Protein AF-A0A0F0LBP4-F1 (afdb_monomer)

Structure (mmCIF, N/CA/C/O backbone):
data_AF-A0A0F0LBP4-F1
#
_entry.id   AF-A0A0F0LBP4-F1
#
loop_
_atom_site.group_PDB
_atom_site.id
_atom_site.type_symbol
_atom_site.label_atom_id
_atom_site.label_alt_id
_atom_site.label_comp_id
_atom_site.label_asym_id
_atom_site.label_entity_id
_atom_site.label_seq_id
_atom_site.pdbx_PDB_ins_code
_atom_site.Cartn_x
_atom_site.Cartn_y
_atom_site.Cartn_z
_atom_site.occupancy
_atom_site.B_iso_or_equiv
_atom_site.auth_seq_id
_atom_site.auth_comp_id
_atom_site.auth_asym_id
_atom_site.auth_atom_id
_atom_site.pdbx_PDB_model_num
ATOM 1 N N . MET A 1 1 ? 2.373 18.192 24.804 1.00 36.66 1 MET A N 1
ATOM 2 C CA . MET A 1 1 ? 2.886 17.943 23.439 1.00 36.66 1 MET A CA 1
ATOM 3 C C . MET A 1 1 ? 3.815 16.734 23.500 1.00 36.66 1 MET A C 1
ATOM 5 O O . MET A 1 1 ? 4.969 16.870 23.891 1.00 36.66 1 MET A O 1
ATOM 9 N N . ARG A 1 2 ? 3.289 15.518 23.291 1.00 38.59 2 ARG A N 1
ATOM 10 C CA . ARG A 1 2 ? 4.126 14.307 23.291 1.00 38.59 2 ARG A CA 1
ATOM 11 C C . ARG A 1 2 ? 4.990 14.366 22.033 1.00 38.59 2 ARG A C 1
ATOM 13 O O . ARG A 1 2 ? 4.457 14.589 20.956 1.00 38.59 2 ARG A O 1
ATOM 20 N N . ARG A 1 3 ? 6.312 14.246 22.190 1.00 39.00 3 ARG A N 1
ATOM 21 C CA . ARG A 1 3 ? 7.255 14.137 21.071 1.00 39.00 3 ARG A CA 1
ATOM 22 C C . ARG A 1 3 ? 6.757 13.014 20.161 1.00 39.00 3 ARG A C 1
ATOM 24 O O . ARG A 1 3 ? 6.848 11.855 20.561 1.00 39.00 3 ARG A O 1
ATOM 31 N N . CYS A 1 4 ? 6.264 13.346 18.969 1.00 32.41 4 CYS A N 1
ATOM 32 C CA . CYS A 1 4 ? 6.287 12.414 17.852 1.00 32.41 4 CYS A CA 1
ATOM 33 C C . CYS A 1 4 ? 7.766 12.100 17.631 1.00 32.41 4 CYS A C 1
ATOM 35 O O . CYS A 1 4 ? 8.506 12.875 17.028 1.00 32.41 4 CYS A O 1
ATOM 37 N N . ARG A 1 5 ? 8.250 11.034 18.273 1.00 47.25 5 ARG A N 1
ATOM 38 C CA . ARG A 1 5 ? 9.532 10.440 17.918 1.00 47.25 5 ARG A CA 1
ATOM 39 C C . ARG A 1 5 ? 9.360 10.045 16.458 1.00 47.25 5 ARG A C 1
ATOM 41 O O . ARG A 1 5 ? 8.407 9.337 16.154 1.00 47.25 5 ARG A O 1
ATOM 48 N N . PHE A 1 6 ? 10.241 10.518 15.582 1.00 42.28 6 PHE A N 1
ATOM 49 C CA . PHE A 1 6 ? 10.422 9.883 14.283 1.00 42.28 6 PHE A CA 1
ATOM 50 C C . PHE A 1 6 ? 10.775 8.424 14.578 1.00 42.28 6 PHE A C 1
ATOM 52 O O . PHE A 1 6 ? 11.904 8.133 14.971 1.00 42.28 6 PHE A O 1
ATOM 59 N N . LEU A 1 7 ? 9.779 7.537 14.531 1.00 56.72 7 LEU A N 1
ATOM 60 C CA . LEU A 1 7 ? 10.014 6.106 14.595 1.00 56.72 7 LEU A CA 1
ATOM 61 C C . LEU A 1 7 ? 10.718 5.764 13.289 1.00 56.72 7 LEU A C 1
ATOM 63 O O . LEU A 1 7 ? 10.189 6.024 12.208 1.00 56.72 7 LEU A O 1
ATOM 67 N N . SER A 1 8 ? 11.936 5.249 13.385 1.00 71.50 8 SER A N 1
ATOM 68 C CA . SER A 1 8 ? 12.604 4.732 12.200 1.00 71.50 8 SER A CA 1
ATOM 69 C C . SER A 1 8 ? 11.865 3.479 11.714 1.00 71.50 8 SER A C 1
ATOM 71 O O . SER A 1 8 ? 11.201 2.799 12.498 1.00 71.50 8 SER A O 1
ATOM 73 N N . ILE A 1 9 ? 12.006 3.127 10.433 1.00 74.94 9 ILE A N 1
ATOM 74 C CA . ILE A 1 9 ? 11.474 1.866 9.875 1.00 74.94 9 ILE A CA 1
ATOM 75 C C . ILE A 1 9 ? 11.906 0.656 10.728 1.00 74.94 9 ILE A C 1
ATOM 77 O O . ILE A 1 9 ? 11.136 -0.277 10.939 1.00 74.94 9 ILE A O 1
ATOM 81 N N . LEU A 1 10 ? 13.113 0.710 11.297 1.00 75.50 10 LEU A N 1
ATOM 82 C CA . LEU A 1 10 ? 13.653 -0.320 12.185 1.00 75.50 10 LEU A CA 1
ATOM 83 C C . LEU A 1 10 ? 12.901 -0.418 13.520 1.00 75.50 10 LEU A C 1
ATOM 85 O O . LEU A 1 10 ? 12.726 -1.517 14.046 1.00 75.50 10 LEU A O 1
ATOM 89 N N . ASP A 1 11 ? 12.445 0.708 14.070 1.00 81.75 11 ASP A N 1
ATOM 90 C CA . ASP A 1 11 ? 11.639 0.713 15.293 1.00 81.75 11 ASP A CA 1
ATOM 91 C C . ASP A 1 11 ? 10.251 0.118 15.032 1.00 81.75 11 ASP A C 1
ATOM 93 O O . ASP A 1 11 ? 9.773 -0.687 15.831 1.00 81.75 11 ASP A O 1
ATOM 97 N N . ALA A 1 12 ? 9.640 0.453 13.890 1.00 80.12 12 ALA A N 1
ATOM 98 C CA . ALA A 1 12 ? 8.356 -0.114 13.478 1.00 80.12 12 ALA A CA 1
ATOM 99 C C . ALA A 1 12 ? 8.448 -1.637 13.285 1.00 80.12 12 ALA A C 1
ATOM 101 O O . ALA A 1 12 ? 7.626 -2.384 13.820 1.00 80.12 12 ALA A O 1
ATOM 102 N N . HIS A 1 13 ? 9.497 -2.115 12.605 1.00 85.69 13 HIS A N 1
ATOM 103 C CA . HIS A 1 13 ? 9.748 -3.548 12.450 1.00 85.69 13 HIS A CA 1
ATOM 104 C C . HIS A 1 13 ? 9.936 -4.245 13.809 1.00 85.69 13 HIS A C 1
ATOM 106 O O . HIS A 1 13 ? 9.394 -5.324 14.037 1.00 85.69 13 HIS A O 1
ATOM 112 N N . ARG A 1 14 ? 10.651 -3.618 14.754 1.00 88.94 14 ARG A N 1
ATOM 113 C CA . ARG A 1 14 ? 10.834 -4.176 16.103 1.00 88.94 14 ARG A CA 1
ATOM 114 C C . ARG A 1 14 ? 9.508 -4.335 16.848 1.00 88.94 14 ARG A C 1
ATOM 116 O O . ARG A 1 14 ? 9.316 -5.353 17.505 1.00 88.94 14 ARG A O 1
ATOM 123 N N . SER A 1 15 ? 8.599 -3.364 16.754 1.00 86.19 15 SER A N 1
ATOM 124 C CA . SER A 1 15 ? 7.282 -3.452 17.402 1.00 86.19 15 SER A CA 1
ATOM 125 C C . SER A 1 15 ? 6.470 -4.655 16.921 1.00 86.19 15 SER A C 1
ATOM 127 O O . SER A 1 15 ? 5.833 -5.320 17.739 1.00 86.19 15 SER A O 1
ATOM 129 N N . CYS A 1 16 ? 6.572 -4.992 15.633 1.00 90.44 16 CYS A N 1
ATOM 130 C CA . CYS A 1 16 ? 5.889 -6.143 15.044 1.00 90.44 16 CYS A CA 1
ATOM 131 C C . CYS A 1 16 ? 6.322 -7.487 15.659 1.00 90.44 16 CYS A C 1
ATOM 133 O O . CYS A 1 16 ? 5.545 -8.435 15.667 1.00 90.44 16 CYS A O 1
ATOM 135 N N . GLN A 1 17 ? 7.536 -7.574 16.218 1.00 91.19 17 GLN A N 1
ATOM 136 C CA . GLN A 1 17 ? 8.056 -8.811 16.817 1.00 91.19 17 GLN A CA 1
ATOM 137 C C . GLN A 1 17 ? 7.455 -9.120 18.194 1.00 91.19 17 GLN A C 1
ATOM 139 O O . GLN A 1 17 ? 7.483 -10.269 18.630 1.00 91.19 17 GLN A O 1
ATOM 144 N N . THR A 1 18 ? 6.945 -8.111 18.905 1.00 93.69 18 THR A N 1
ATOM 145 C CA . THR A 1 18 ? 6.416 -8.281 20.270 1.00 93.69 18 THR A CA 1
ATOM 146 C C . THR A 1 18 ? 4.906 -8.124 20.347 1.00 93.69 18 THR A C 1
ATOM 148 O O . THR A 1 18 ? 4.283 -8.687 21.246 1.00 93.69 18 THR A O 1
ATOM 151 N N . THR A 1 19 ? 4.323 -7.347 19.434 1.00 93.69 19 THR A N 1
ATOM 152 C CA . THR A 1 19 ? 2.909 -6.979 19.467 1.00 93.69 19 THR A CA 1
ATOM 153 C C . THR A 1 19 ? 2.350 -6.967 18.045 1.00 93.69 19 THR A C 1
ATOM 155 O O . THR A 1 19 ? 2.973 -6.359 17.168 1.00 93.69 19 THR A O 1
ATOM 158 N N . PRO A 1 20 ? 1.163 -7.557 17.798 1.00 94.69 20 PRO A N 1
ATOM 159 C CA . PRO A 1 20 ? 0.469 -7.391 16.526 1.00 94.69 20 PRO A CA 1
ATOM 160 C C . PRO A 1 20 ? 0.315 -5.903 16.210 1.00 94.69 20 PRO A C 1
ATOM 162 O O . PRO A 1 20 ? -0.299 -5.159 16.974 1.00 94.69 20 PRO A O 1
ATOM 165 N N . THR A 1 21 ? 0.932 -5.466 15.116 1.00 94.12 21 THR A N 1
ATOM 166 C CA . THR A 1 21 ? 1.033 -4.048 14.765 1.00 94.12 21 THR A CA 1
ATOM 167 C C . THR A 1 21 ? 0.408 -3.827 13.395 1.00 94.12 21 THR A C 1
ATOM 169 O O . THR A 1 21 ? 0.778 -4.495 12.429 1.00 94.12 21 THR A O 1
ATOM 172 N N . ILE A 1 22 ? -0.538 -2.889 13.327 1.00 93.50 22 ILE A N 1
ATOM 173 C CA . ILE A 1 22 ? -1.056 -2.342 12.072 1.00 93.50 22 ILE A CA 1
ATOM 174 C C . ILE A 1 22 ? -0.160 -1.166 11.699 1.00 93.50 22 ILE A C 1
ATOM 176 O O . ILE A 1 22 ? 0.001 -0.237 12.494 1.00 93.50 22 ILE A O 1
ATOM 180 N N . ILE A 1 23 ? 0.439 -1.213 10.513 1.00 94.19 23 ILE A N 1
A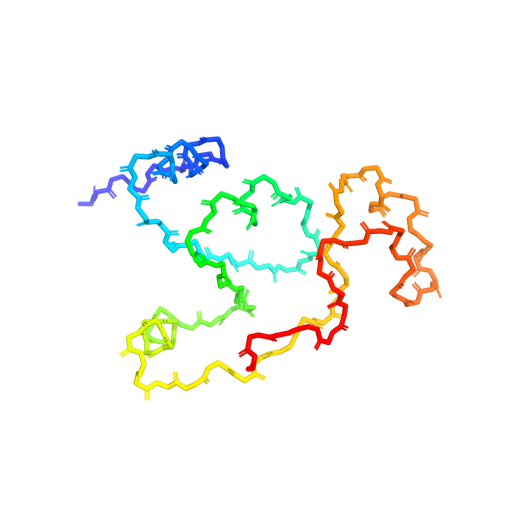TOM 181 C CA . ILE A 1 23 ? 1.263 -0.124 9.992 1.00 94.19 23 ILE A CA 1
ATOM 182 C C . ILE A 1 23 ? 0.448 0.624 8.943 1.00 94.19 23 ILE A C 1
ATOM 184 O O . ILE A 1 23 ? -0.027 0.022 7.984 1.00 94.19 23 ILE A O 1
ATOM 188 N N . VAL A 1 24 ? 0.321 1.938 9.122 1.00 94.12 24 VAL A N 1
ATOM 189 C CA . VAL A 1 24 ? -0.270 2.844 8.134 1.00 94.12 24 VAL A CA 1
ATOM 190 C C . VAL A 1 24 ? 0.853 3.645 7.489 1.00 94.12 24 VAL A C 1
ATOM 192 O O . VAL A 1 24 ? 1.650 4.271 8.191 1.00 94.12 24 VAL A O 1
ATOM 195 N N . LEU A 1 25 ? 0.937 3.600 6.164 1.00 92.56 25 LEU A N 1
ATOM 196 C CA . LEU A 1 25 ? 1.969 4.271 5.387 1.00 92.56 25 LEU A CA 1
ATOM 197 C C . LEU A 1 25 ? 1.367 5.298 4.445 1.00 92.56 25 LEU A C 1
ATOM 199 O O . LEU A 1 25 ? 0.624 4.947 3.532 1.00 92.56 25 LEU A O 1
ATOM 203 N N . TYR A 1 26 ? 1.805 6.538 4.608 1.00 93.44 26 TYR A N 1
ATOM 204 C CA . TYR A 1 26 ? 1.690 7.543 3.568 1.00 93.44 26 TYR A CA 1
ATOM 205 C C . TYR A 1 26 ? 2.680 7.230 2.443 1.00 93.44 26 TYR A C 1
ATOM 207 O O . TYR A 1 26 ? 3.889 7.163 2.697 1.00 93.44 26 TYR A O 1
ATOM 215 N N . LEU A 1 27 ? 2.197 7.074 1.210 1.00 92.69 27 LEU A N 1
ATOM 216 C CA . LEU A 1 27 ? 3.053 6.929 0.032 1.00 92.69 27 LEU A CA 1
ATOM 217 C C . LEU A 1 27 ? 2.741 8.009 -1.005 1.00 92.69 27 LEU A C 1
ATOM 219 O O . LEU A 1 27 ? 1.649 8.063 -1.554 1.00 92.69 27 LEU A O 1
ATOM 223 N N . ASP A 1 28 ? 3.739 8.816 -1.350 1.00 91.62 28 ASP A N 1
ATOM 224 C CA . ASP A 1 28 ? 3.717 9.698 -2.525 1.00 91.62 28 ASP A CA 1
ATOM 225 C C . ASP A 1 28 ? 4.419 9.070 -3.744 1.00 91.62 28 ASP A C 1
ATOM 227 O O . ASP A 1 28 ? 4.268 9.534 -4.875 1.00 91.62 28 ASP A O 1
ATOM 231 N N . ARG A 1 29 ? 5.184 7.995 -3.520 1.00 89.44 29 ARG A N 1
ATOM 232 C CA . ARG A 1 29 ? 5.943 7.240 -4.524 1.00 89.44 29 ARG A CA 1
ATOM 233 C C . ARG A 1 29 ? 6.176 5.792 -4.073 1.00 89.44 29 ARG A C 1
ATOM 235 O O . ARG A 1 29 ? 6.070 5.512 -2.876 1.00 89.44 29 ARG A O 1
ATOM 242 N N . PRO A 1 30 ? 6.556 4.882 -4.991 1.00 90.06 30 PRO A N 1
ATOM 243 C CA . PRO A 1 30 ? 6.921 3.517 -4.632 1.00 90.06 30 PRO A CA 1
ATOM 244 C C . PRO A 1 30 ? 8.024 3.476 -3.569 1.00 90.06 30 PRO A C 1
ATOM 246 O O . PRO A 1 30 ? 9.080 4.096 -3.727 1.00 90.06 30 PRO A O 1
ATOM 249 N N . ALA A 1 31 ? 7.793 2.715 -2.501 1.00 90.69 31 ALA A N 1
ATOM 250 C CA . ALA A 1 31 ? 8.754 2.501 -1.427 1.00 90.69 31 ALA A CA 1
ATOM 251 C C . ALA A 1 31 ? 9.179 1.031 -1.372 1.00 90.69 31 ALA A C 1
ATOM 253 O O . ALA A 1 31 ? 8.350 0.130 -1.476 1.00 90.69 31 ALA A O 1
ATOM 254 N N . ALA A 1 32 ? 10.479 0.795 -1.180 1.00 92.44 32 ALA A N 1
ATOM 255 C CA . ALA A 1 32 ? 11.025 -0.539 -0.969 1.00 92.44 32 ALA A CA 1
ATOM 256 C C . ALA A 1 32 ? 11.034 -0.870 0.527 1.00 92.44 32 ALA A C 1
ATOM 258 O O . ALA A 1 32 ? 11.936 -0.447 1.248 1.00 92.44 32 ALA A O 1
ATOM 259 N N . ILE A 1 33 ? 9.999 -1.577 0.978 1.00 91.00 33 ILE A N 1
ATOM 260 C CA . ILE A 1 33 ? 9.736 -1.876 2.397 1.00 91.00 33 ILE A CA 1
ATOM 261 C C . ILE A 1 33 ? 9.259 -3.327 2.629 1.00 91.00 33 ILE A C 1
ATOM 263 O O . ILE A 1 33 ? 8.294 -3.542 3.374 1.00 91.00 33 ILE A O 1
ATOM 267 N N . PRO A 1 34 ? 9.881 -4.341 1.995 1.00 92.06 34 PRO A N 1
ATOM 268 C CA . PRO A 1 34 ? 9.435 -5.729 2.138 1.00 92.06 34 PRO A CA 1
ATOM 269 C C . PRO A 1 34 ? 9.425 -6.190 3.604 1.00 92.06 34 PRO A C 1
ATOM 271 O O . PRO A 1 34 ? 8.513 -6.896 4.019 1.00 92.06 34 PRO A O 1
ATOM 274 N N . GLU A 1 35 ? 10.367 -5.720 4.425 1.00 91.81 35 GLU A N 1
ATOM 275 C CA . GLU A 1 35 ? 10.511 -6.145 5.821 1.00 91.81 35 GLU A CA 1
ATOM 276 C C . GLU A 1 35 ? 9.359 -5.672 6.717 1.00 91.81 35 GLU A C 1
ATOM 278 O O . GLU A 1 35 ? 9.100 -6.272 7.761 1.00 91.81 35 GLU A O 1
ATOM 283 N N . LEU A 1 36 ? 8.683 -4.579 6.348 1.00 91.38 36 LEU A N 1
ATOM 284 C CA . LEU A 1 36 ? 7.478 -4.127 7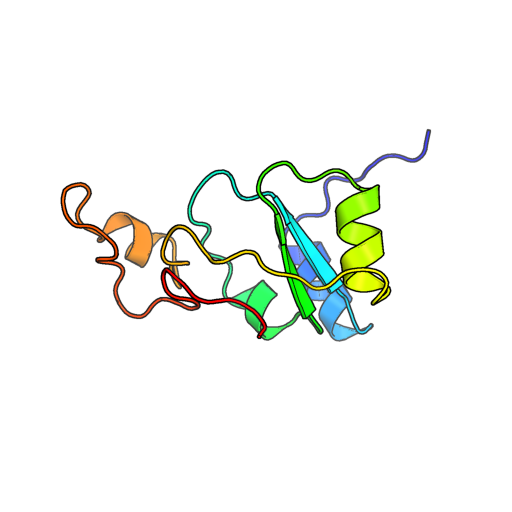.046 1.00 91.38 36 LEU A CA 1
ATOM 285 C C . LEU A 1 36 ? 6.244 -4.875 6.555 1.00 91.38 36 LEU A C 1
ATOM 287 O O . LEU A 1 36 ? 5.4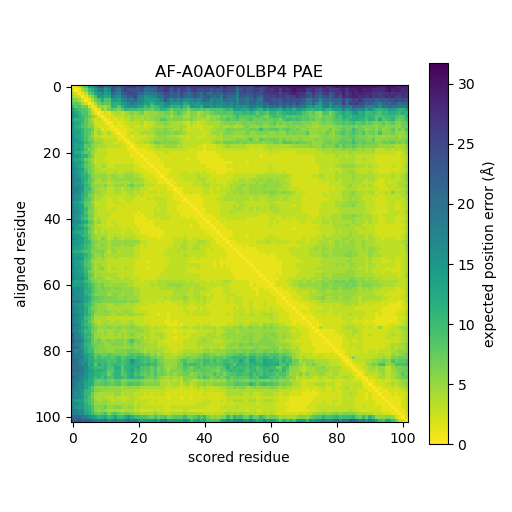09 -5.245 7.374 1.00 91.38 36 LEU A O 1
ATOM 291 N N . ALA A 1 37 ? 6.148 -5.120 5.247 1.00 91.06 37 ALA A N 1
ATOM 292 C CA . ALA A 1 37 ? 5.050 -5.884 4.665 1.00 91.06 37 ALA A CA 1
ATOM 293 C C . ALA A 1 37 ? 4.987 -7.318 5.210 1.00 91.06 37 ALA A C 1
ATOM 295 O O . ALA A 1 37 ? 3.900 -7.824 5.463 1.00 91.06 37 ALA A O 1
ATOM 296 N N . GLU A 1 38 ? 6.143 -7.948 5.431 1.00 91.62 38 GLU A N 1
ATOM 297 C CA . GLU A 1 38 ? 6.232 -9.303 5.986 1.00 91.62 38 GLU A CA 1
ATOM 298 C C . GLU A 1 38 ? 5.989 -9.356 7.502 1.00 91.62 38 GLU A C 1
ATOM 300 O O . GLU A 1 38 ? 5.479 -10.354 8.008 1.00 91.62 38 GLU A O 1
ATOM 305 N N . ALA A 1 39 ? 6.371 -8.311 8.244 1.00 93.12 39 ALA A N 1
ATOM 306 C CA . ALA A 1 39 ? 6.309 -8.319 9.706 1.00 93.12 39 ALA A CA 1
ATOM 307 C C . ALA A 1 39 ? 4.983 -7.791 10.272 1.00 93.12 39 ALA A C 1
ATOM 309 O O . ALA A 1 39 ? 4.581 -8.198 11.364 1.00 93.12 39 ALA A O 1
ATOM 310 N N . ALA A 1 40 ? 4.326 -6.856 9.583 1.00 93.81 40 ALA A N 1
ATOM 311 C CA . ALA A 1 40 ? 3.104 -6.234 10.075 1.00 93.81 40 ALA A CA 1
ATOM 312 C C . ALA A 1 40 ? 1.941 -7.235 10.128 1.00 93.81 40 ALA A C 1
ATOM 314 O O . ALA A 1 40 ? 1.775 -8.070 9.244 1.00 93.81 40 ALA A O 1
ATOM 315 N N . ALA A 1 41 ? 1.079 -7.101 11.140 1.00 94.38 41 ALA A N 1
ATOM 316 C CA . ALA A 1 41 ? -0.168 -7.867 11.193 1.00 94.38 41 ALA A CA 1
ATOM 317 C C . ALA A 1 41 ? -1.154 -7.404 10.107 1.00 94.38 41 ALA A C 1
ATOM 319 O O . ALA A 1 41 ? -1.920 -8.204 9.578 1.00 94.38 41 ALA A O 1
ATOM 320 N N . ALA A 1 42 ? -1.119 -6.110 9.779 1.00 92.75 42 ALA A N 1
ATOM 321 C CA . ALA A 1 42 ? -1.780 -5.532 8.619 1.00 92.75 42 ALA A CA 1
ATOM 322 C C . ALA A 1 42 ? -0.990 -4.312 8.131 1.00 92.75 42 ALA A C 1
ATOM 324 O O . ALA A 1 42 ? -0.462 -3.540 8.939 1.00 92.75 42 ALA A O 1
ATOM 325 N N . LEU A 1 43 ? -0.934 -4.132 6.813 1.00 93.12 43 LEU A N 1
ATOM 326 C CA . LEU A 1 43 ? -0.313 -2.983 6.166 1.00 93.12 43 LEU A CA 1
ATOM 327 C C . LEU A 1 43 ? -1.386 -2.199 5.411 1.00 93.12 43 LEU A C 1
ATOM 329 O O . LEU A 1 43 ? -1.971 -2.709 4.457 1.00 93.12 43 LEU A O 1
ATOM 333 N N . LEU A 1 44 ? -1.631 -0.964 5.837 1.00 94.06 44 LEU A N 1
ATOM 334 C CA . LEU A 1 44 ? -2.515 -0.031 5.153 1.00 94.06 44 LEU A CA 1
ATOM 335 C C . LEU A 1 44 ? -1.672 1.054 4.489 1.00 94.06 44 LEU A C 1
ATOM 337 O O . LEU A 1 44 ? -0.751 1.599 5.093 1.00 94.06 44 LEU A O 1
ATOM 341 N N . VAL A 1 45 ? -2.001 1.372 3.245 1.00 94.12 45 VAL A N 1
ATOM 342 C CA . VAL A 1 45 ? -1.360 2.447 2.490 1.00 94.12 45 VAL A CA 1
ATOM 343 C C . VAL A 1 45 ? -2.394 3.523 2.218 1.00 94.12 45 VAL A C 1
ATOM 345 O O . VAL A 1 45 ? -3.511 3.221 1.797 1.00 94.12 45 VAL A O 1
ATOM 348 N N . GLU A 1 46 ? -2.012 4.772 2.438 1.00 93.94 46 GLU A N 1
ATOM 349 C CA . GLU A 1 46 ? -2.834 5.939 2.164 1.00 93.94 46 GLU A CA 1
ATOM 350 C C . GLU A 1 46 ? -2.059 6.985 1.344 1.00 93.94 46 GLU A C 1
ATOM 352 O O . GLU A 1 46 ? -0.827 6.987 1.294 1.00 93.94 46 GLU A O 1
ATOM 357 N N . PHE A 1 47 ? -2.808 7.826 0.628 1.00 93.00 47 PHE A N 1
ATOM 358 C CA . PHE A 1 47 ? -2.301 8.779 -0.367 1.00 93.00 47 PHE A CA 1
ATOM 359 C C . PHE A 1 47 ? -2.751 10.217 -0.049 1.00 93.00 47 PHE A C 1
ATOM 361 O O . PHE A 1 47 ? -3.131 10.978 -0.939 1.00 93.00 47 PHE A O 1
ATOM 368 N N . GLY A 1 48 ? -2.765 10.576 1.232 1.00 92.56 48 GLY A N 1
ATOM 369 C CA . GLY A 1 48 ? -3.286 11.830 1.778 1.00 92.56 48 GLY A CA 1
ATOM 370 C C . GLY A 1 48 ? -4.681 11.693 2.395 1.00 92.56 48 GLY A C 1
ATOM 371 O O . GLY A 1 48 ? -5.466 12.641 2.331 1.00 92.56 48 GLY A O 1
ATOM 372 N N . ALA A 1 49 ? -5.020 10.522 2.940 1.00 93.88 49 ALA A N 1
ATOM 373 C CA . ALA A 1 49 ? -6.283 10.324 3.648 1.00 93.88 49 ALA A CA 1
ATOM 374 C C . ALA A 1 49 ? -6.284 11.065 4.994 1.00 93.88 49 ALA A C 1
ATOM 376 O O . ALA A 1 49 ? -5.233 11.344 5.569 1.00 93.88 49 ALA A O 1
ATOM 377 N N . THR A 1 50 ? -7.471 11.382 5.514 1.00 95.62 50 THR A N 1
ATOM 378 C CA . THR A 1 50 ? -7.584 11.912 6.877 1.00 95.62 50 THR A CA 1
ATOM 379 C C . THR A 1 50 ? -7.418 10.792 7.902 1.00 95.62 50 THR A C 1
ATOM 381 O O . THR A 1 50 ? -7.746 9.634 7.626 1.00 95.62 50 THR A O 1
ATOM 384 N N . ASP A 1 51 ? -6.960 11.144 9.104 1.00 94.56 51 ASP A N 1
ATOM 385 C CA . ASP A 1 51 ? -6.812 10.197 10.214 1.00 94.56 51 ASP A CA 1
ATOM 386 C C . ASP A 1 51 ? -8.140 9.485 10.520 1.00 94.56 51 ASP A C 1
ATOM 388 O O . ASP A 1 51 ? -8.158 8.279 10.764 1.00 94.56 51 ASP A O 1
ATOM 392 N N . GLU A 1 52 ? -9.266 10.202 10.447 1.00 96.62 52 GLU A N 1
ATOM 393 C CA . GLU A 1 52 ? -10.597 9.629 10.658 1.00 96.62 52 GLU A CA 1
ATOM 394 C C . GLU A 1 52 ? -10.924 8.549 9.622 1.00 96.62 52 GLU A C 1
ATOM 396 O O . GLU A 1 52 ? -11.368 7.468 9.992 1.00 96.62 52 GLU A O 1
ATOM 401 N N . ALA A 1 53 ? -10.640 8.795 8.339 1.00 94.56 53 ALA A N 1
ATOM 402 C CA . ALA A 1 53 ? -10.912 7.825 7.280 1.00 94.56 53 ALA A CA 1
ATOM 403 C C . ALA A 1 53 ? -10.069 6.550 7.446 1.00 94.56 53 ALA A C 1
ATOM 405 O O . ALA A 1 53 ? -10.552 5.439 7.227 1.00 94.56 53 ALA A O 1
ATOM 406 N N . VAL A 1 54 ? -8.811 6.702 7.868 1.00 94.62 54 VAL A N 1
ATOM 407 C CA . VAL A 1 54 ? -7.924 5.578 8.192 1.00 94.62 54 VAL A CA 1
ATOM 408 C C . VAL A 1 54 ? -8.474 4.770 9.370 1.00 94.62 54 VAL A C 1
ATOM 410 O O . VAL A 1 54 ? -8.517 3.540 9.309 1.00 94.62 54 VAL A O 1
ATOM 413 N N . ILE A 1 55 ? -8.917 5.443 10.435 1.00 95.56 55 ILE A N 1
ATOM 414 C CA . ILE A 1 55 ? -9.491 4.792 11.619 1.00 95.56 55 ILE A CA 1
ATOM 415 C C . ILE A 1 55 ? -10.788 4.060 11.267 1.00 95.56 55 ILE A C 1
ATOM 417 O O . ILE A 1 55 ? -10.965 2.922 11.706 1.00 95.56 55 ILE A O 1
ATOM 421 N N . ASP A 1 56 ? -11.659 4.651 10.451 1.00 96.19 56 ASP A N 1
ATOM 422 C CA . ASP A 1 56 ? -12.918 4.026 10.035 1.00 96.19 56 ASP A CA 1
ATOM 423 C C . ASP A 1 56 ? -12.668 2.710 9.286 1.00 96.19 56 ASP A C 1
ATOM 425 O O . ASP A 1 56 ? -13.354 1.718 9.528 1.00 96.19 56 ASP A O 1
ATOM 429 N N . VAL A 1 57 ? -11.639 2.658 8.436 1.00 94.62 57 VAL A N 1
ATOM 430 C CA . VAL A 1 57 ? -11.238 1.421 7.746 1.00 94.62 57 VAL A CA 1
ATOM 431 C C . VAL A 1 57 ? -10.670 0.389 8.718 1.00 94.62 57 VAL A C 1
ATOM 433 O O . VAL A 1 57 ? -11.033 -0.784 8.664 1.00 94.62 57 VAL A O 1
ATOM 436 N N . ILE A 1 58 ? -9.787 0.804 9.629 1.00 93.75 58 ILE A N 1
ATOM 437 C CA . ILE A 1 58 ? -9.163 -0.103 10.608 1.00 93.75 58 ILE A CA 1
ATOM 438 C C . ILE A 1 58 ? -10.200 -0.694 11.574 1.00 93.75 58 ILE A C 1
ATOM 440 O O . ILE A 1 58 ? -10.047 -1.827 12.030 1.00 93.75 58 ILE A O 1
ATOM 444 N N . THR A 1 59 ? -11.238 0.073 11.902 1.00 95.00 59 THR A N 1
ATOM 445 C CA . THR A 1 59 ? -12.294 -0.315 12.846 1.00 95.00 59 THR A CA 1
ATOM 446 C C . THR A 1 59 ? -13.523 -0.938 12.177 1.00 95.00 59 THR A C 1
ATOM 448 O O . THR A 1 59 ? -14.520 -1.164 12.858 1.00 95.00 59 THR A O 1
ATOM 451 N N . ASP A 1 60 ? -13.438 -1.258 10.879 1.00 93.25 60 ASP A N 1
ATOM 452 C CA . ASP A 1 60 ? -14.503 -1.893 10.080 1.00 93.25 60 ASP A CA 1
ATOM 453 C C . ASP A 1 60 ? -15.806 -1.067 9.997 1.00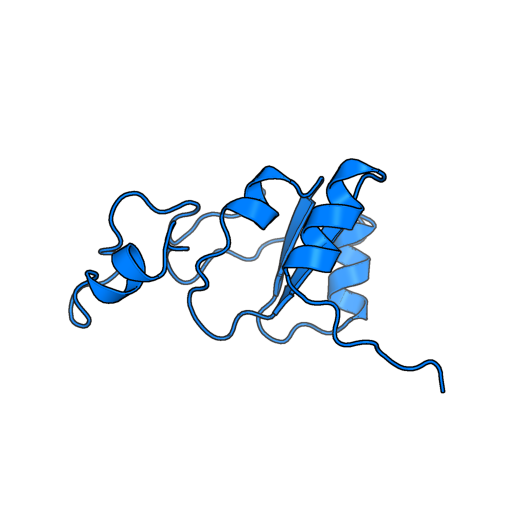 93.25 60 ASP A C 1
ATOM 455 O O . ASP A 1 60 ? -16.902 -1.586 9.790 1.00 93.25 60 ASP A O 1
ATOM 459 N N . VAL A 1 61 ? -15.697 0.254 10.147 1.00 97.12 61 VAL A N 1
ATOM 460 C CA . VAL A 1 61 ? -16.792 1.210 9.907 1.00 97.12 61 VAL A CA 1
ATOM 461 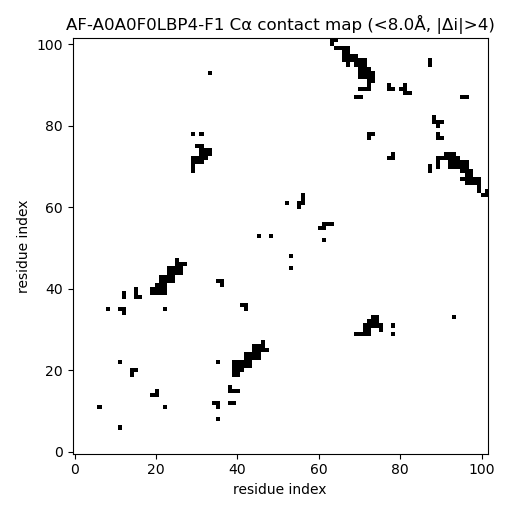C C . VAL A 1 61 ? -16.939 1.491 8.409 1.00 97.12 61 VAL A C 1
ATOM 463 O O . VAL A 1 61 ? -18.050 1.697 7.917 1.00 97.12 61 VAL A O 1
ATOM 466 N N . ALA A 1 62 ? -15.827 1.467 7.671 1.00 94.50 62 ALA A N 1
ATOM 467 C CA . ALA A 1 62 ? -15.779 1.627 6.222 1.00 94.50 62 ALA A CA 1
ATOM 468 C C . ALA A 1 62 ? -14.902 0.544 5.577 1.00 94.50 62 ALA A C 1
ATOM 470 O O . ALA A 1 62 ? -13.948 0.056 6.177 1.00 94.50 62 ALA A O 1
ATOM 471 N N . ARG A 1 63 ? -15.185 0.187 4.318 1.00 92.56 63 ARG A N 1
ATOM 472 C CA . ARG A 1 63 ? -14.363 -0.770 3.565 1.00 92.56 63 ARG A CA 1
ATOM 473 C C . ARG A 1 63 ? -13.242 -0.050 2.817 1.00 92.56 63 ARG A C 1
ATOM 475 O O . ARG A 1 63 ?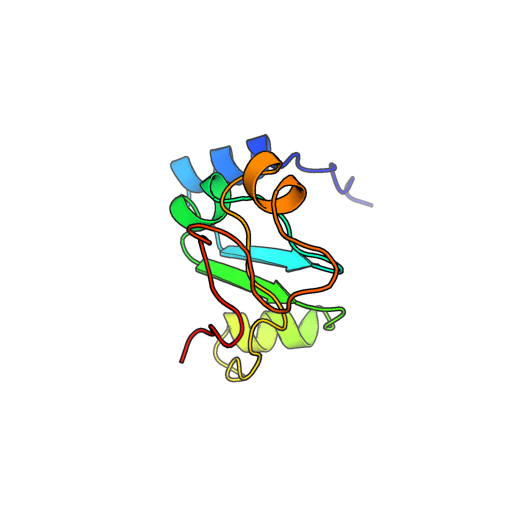 -13.479 0.959 2.159 1.00 92.56 63 ARG A O 1
ATOM 482 N N . ALA A 1 64 ? -12.033 -0.609 2.847 1.00 93.19 64 ALA A N 1
ATOM 483 C CA . ALA A 1 64 ? -10.954 -0.179 1.963 1.00 93.19 64 ALA A CA 1
ATOM 484 C C . ALA A 1 64 ? -11.283 -0.518 0.498 1.00 93.19 64 ALA A C 1
ATOM 486 O O . ALA A 1 64 ? -11.379 -1.684 0.120 1.00 93.19 64 ALA A O 1
ATOM 487 N N . GLU A 1 65 ? -11.419 0.505 -0.344 1.00 92.12 65 GLU A N 1
ATOM 488 C CA . GLU A 1 65 ? -11.681 0.338 -1.783 1.00 92.12 65 GLU A CA 1
ATOM 489 C C . GLU A 1 65 ? -10.485 0.718 -2.663 1.00 92.12 65 GLU A C 1
ATOM 491 O O . GLU A 1 65 ? -10.479 0.426 -3.859 1.00 92.12 65 GLU A O 1
ATOM 496 N N . GLY A 1 66 ? -9.455 1.329 -2.074 1.00 91.75 66 GLY A N 1
ATOM 497 C CA . GLY A 1 66 ? -8.256 1.764 -2.781 1.00 91.75 66 GLY A CA 1
ATOM 498 C C . GLY A 1 66 ? -7.515 0.616 -3.470 1.00 91.75 66 GLY A C 1
ATOM 499 O O . GLY A 1 66 ? -7.571 -0.542 -3.043 1.00 91.75 66 GLY A O 1
ATOM 500 N N . ARG A 1 67 ? -6.811 0.954 -4.551 1.00 94.19 67 ARG A N 1
ATOM 501 C CA . ARG A 1 67 ? -5.887 0.066 -5.265 1.00 94.19 67 ARG A CA 1
ATOM 502 C C . ARG A 1 67 ? -4.559 0.760 -5.463 1.00 94.19 67 ARG A C 1
ATOM 504 O O . ARG A 1 67 ? -4.528 1.973 -5.669 1.00 94.19 67 ARG A O 1
ATOM 511 N N . LEU A 1 68 ? -3.481 -0.014 -5.417 1.00 94.31 68 LEU A N 1
ATOM 512 C CA . LEU A 1 68 ? -2.146 0.525 -5.616 1.00 94.31 68 LEU A CA 1
ATOM 513 C C . LEU A 1 68 ? -2.013 1.153 -7.015 1.00 94.31 68 LEU A C 1
ATOM 515 O O . LEU A 1 68 ? -2.281 0.479 -8.012 1.00 94.31 68 LEU A O 1
ATOM 519 N N . PRO A 1 69 ? -1.577 2.424 -7.113 1.00 92.38 69 PRO A N 1
ATOM 520 C CA . PRO A 1 69 ? -1.384 3.111 -8.386 1.00 92.38 69 PRO A CA 1
ATOM 521 C C . PRO A 1 69 ? -0.020 2.815 -9.032 1.00 92.38 69 PRO A C 1
ATOM 523 O O . PRO A 1 69 ? 0.259 3.306 -10.123 1.00 92.38 69 PRO A O 1
ATOM 526 N N . PHE A 1 70 ? 0.824 2.003 -8.389 1.00 92.00 70 PHE A N 1
ATOM 527 C CA . PHE A 1 70 ? 2.136 1.568 -8.868 1.00 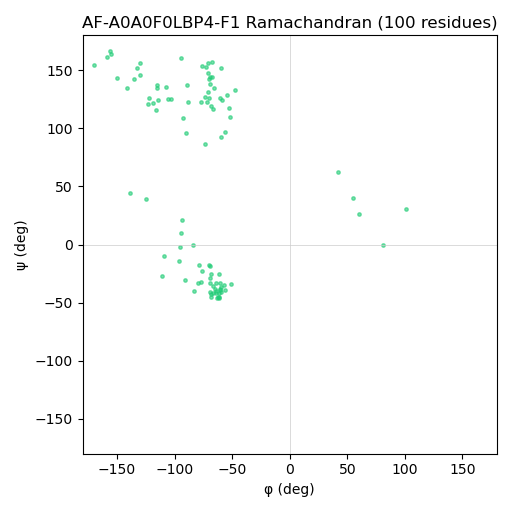92.00 70 PHE A CA 1
ATOM 528 C C . PHE A 1 70 ? 2.550 0.247 -8.206 1.00 92.00 70 PHE A C 1
ATOM 530 O O . PHE A 1 70 ? 1.974 -0.147 -7.193 1.00 92.00 70 PHE A O 1
ATOM 537 N N . ASP A 1 71 ? 3.579 -0.404 -8.747 1.00 93.81 71 ASP A N 1
ATOM 538 C CA . ASP A 1 71 ? 4.218 -1.548 -8.095 1.00 93.81 71 ASP A CA 1
ATOM 539 C C . ASP A 1 71 ? 4.998 -1.106 -6.849 1.00 93.81 71 ASP A C 1
ATOM 541 O O . ASP A 1 71 ? 5.660 -0.063 -6.848 1.00 93.81 71 ASP A O 1
ATOM 545 N N . LEU A 1 72 ? 4.971 -1.922 -5.796 1.00 93.88 72 LEU A N 1
ATOM 546 C CA . LEU A 1 72 ? 5.842 -1.774 -4.636 1.00 93.88 72 LEU A CA 1
ATOM 547 C C . LEU A 1 72 ? 7.103 -2.630 -4.821 1.00 93.88 72 LEU A C 1
ATOM 549 O O . LEU A 1 72 ? 7.034 -3.863 -4.765 1.00 93.88 72 LEU A O 1
ATOM 553 N N . PRO A 1 73 ? 8.272 -2.004 -5.045 1.00 94.12 73 PRO A N 1
ATOM 554 C CA . PRO A 1 73 ? 9.498 -2.723 -5.336 1.00 94.12 73 PRO A CA 1
ATOM 555 C C . PRO A 1 73 ? 9.989 -3.490 -4.113 1.00 94.12 73 PRO A C 1
ATOM 557 O O . PRO A 1 73 ? 9.939 -3.006 -2.984 1.00 94.12 73 PRO A O 1
ATOM 560 N N . ARG A 1 74 ? 10.569 -4.669 -4.340 1.00 93.75 74 ARG A N 1
ATOM 561 C CA . ARG A 1 74 ? 11.198 -5.443 -3.259 1.00 93.75 74 ARG A CA 1
ATOM 562 C C . ARG A 1 74 ? 12.493 -4.832 -2.729 1.00 93.75 74 ARG A C 1
ATOM 564 O O . ARG A 1 74 ? 12.981 -5.241 -1.688 1.00 93.75 74 ARG A O 1
ATOM 571 N N . SER A 1 75 ? 13.115 -3.923 -3.475 1.00 92.31 75 SER A N 1
ATOM 572 C CA . SER A 1 75 ? 14.362 -3.274 -3.076 1.00 92.31 75 SER A CA 1
ATOM 573 C C . SER A 1 75 ? 14.557 -1.956 -3.816 1.00 92.31 75 SER A C 1
ATOM 575 O O . SER A 1 75 ? 13.984 -1.722 -4.881 1.00 92.31 75 SER A O 1
ATOM 577 N N . TH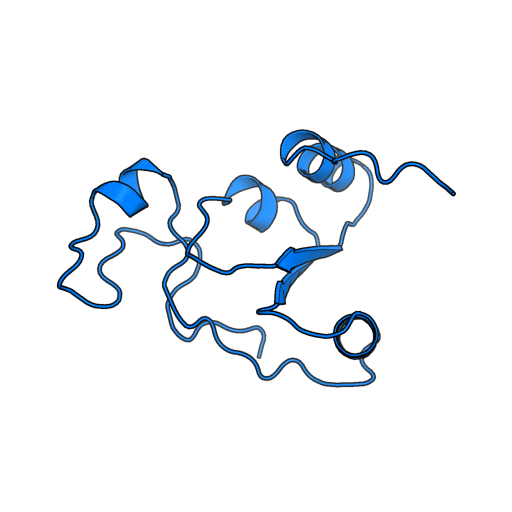R A 1 76 ? 15.424 -1.100 -3.282 1.00 90.06 76 THR A N 1
ATOM 578 C CA . THR A 1 76 ? 15.840 0.137 -3.959 1.00 90.06 76 THR A CA 1
ATOM 579 C C . THR A 1 76 ? 16.525 -0.140 -5.298 1.00 90.06 76 THR A C 1
ATOM 581 O O . THR A 1 76 ? 16.354 0.628 -6.240 1.00 90.06 76 THR A O 1
ATOM 584 N N . ALA A 1 77 ? 17.249 -1.257 -5.414 1.00 92.44 77 ALA A N 1
ATOM 585 C CA . ALA A 1 77 ? 17.863 -1.686 -6.667 1.00 92.44 77 ALA A CA 1
ATOM 586 C C . ALA A 1 77 ? 16.814 -2.079 -7.722 1.00 92.44 77 ALA A C 1
ATOM 588 O O . ALA A 1 77 ? 16.954 -1.692 -8.877 1.00 92.44 77 ALA A O 1
ATOM 589 N N . ALA A 1 78 ? 15.748 -2.787 -7.328 1.00 89.62 78 ALA A N 1
ATOM 590 C CA . ALA A 1 78 ? 14.648 -3.139 -8.232 1.00 89.62 78 ALA A CA 1
ATOM 591 C C . ALA A 1 78 ? 13.912 -1.887 -8.740 1.00 89.62 78 ALA A C 1
ATOM 593 O O . ALA A 1 78 ? 13.609 -1.775 -9.928 1.00 89.62 78 ALA A O 1
ATOM 594 N N . ALA A 1 79 ? 13.704 -0.904 -7.859 1.00 87.69 79 ALA A N 1
ATOM 595 C CA . ALA A 1 79 ? 13.149 0.390 -8.244 1.00 87.69 79 ALA A CA 1
ATOM 596 C C . ALA A 1 79 ? 14.054 1.127 -9.249 1.00 87.69 79 ALA A C 1
ATOM 598 O O . ALA A 1 79 ? 13.573 1.638 -10.253 1.00 87.69 79 ALA A O 1
ATOM 599 N N . ALA A 1 80 ? 15.369 1.149 -9.006 1.00 88.94 80 ALA A N 1
ATOM 600 C CA . ALA A 1 80 ? 16.335 1.827 -9.872 1.00 88.94 80 ALA A CA 1
ATOM 601 C C . ALA A 1 80 ? 16.523 1.149 -11.241 1.00 88.94 80 ALA A C 1
ATOM 603 O O . ALA A 1 80 ? 16.869 1.821 -12.208 1.00 88.94 80 ALA A O 1
ATOM 604 N N . ALA A 1 81 ? 16.321 -0.168 -11.319 1.00 91.62 81 ALA A N 1
ATOM 605 C CA . ALA A 1 81 ? 16.396 -0.927 -12.566 1.00 91.62 81 ALA A CA 1
ATOM 606 C C . ALA A 1 81 ? 15.130 -0.798 -13.431 1.00 91.62 81 ALA A C 1
ATOM 608 O O . ALA A 1 81 ? 15.181 -1.110 -14.620 1.00 91.62 81 ALA A O 1
ATOM 609 N N . SER A 1 82 ? 14.011 -0.352 -12.847 1.00 87.12 82 SER A N 1
ATOM 610 C CA . SER A 1 82 ? 12.747 -0.181 -13.567 1.00 87.12 82 SER A CA 1
ATOM 611 C C . SER A 1 82 ? 12.882 0.915 -14.624 1.00 87.12 82 SER A C 1
ATOM 613 O O . SER A 1 82 ? 13.427 1.992 -14.359 1.00 87.12 82 SER A O 1
ATOM 615 N N . ARG A 1 83 ? 12.379 0.656 -15.832 1.00 87.12 83 ARG A N 1
ATOM 616 C CA . ARG A 1 83 ? 12.439 1.632 -16.923 1.00 87.12 83 ARG A CA 1
ATOM 617 C C . ARG A 1 83 ? 11.440 2.769 -16.675 1.00 87.12 83 ARG A C 1
ATOM 619 O O . ARG A 1 83 ? 10.257 2.496 -16.490 1.00 87.12 83 ARG A O 1
ATOM 626 N N . PRO A 1 84 ? 11.868 4.045 -16.700 1.00 82.00 84 PRO A N 1
ATOM 627 C CA . PRO A 1 84 ? 10.983 5.169 -16.389 1.00 82.00 84 PRO A CA 1
ATOM 628 C C . PRO A 1 84 ? 9.905 5.410 -17.458 1.00 82.00 84 PRO A C 1
ATOM 630 O O . PRO A 1 84 ? 8.919 6.089 -17.189 1.00 82.00 84 PRO A O 1
ATOM 633 N N . ASP A 1 85 ? 10.094 4.883 -18.668 1.00 85.88 85 ASP A N 1
ATOM 634 C CA . ASP A 1 85 ? 9.183 4.992 -19.810 1.00 85.88 85 ASP A CA 1
ATOM 635 C C . ASP A 1 85 ? 8.236 3.788 -19.959 1.00 85.88 85 ASP A C 1
ATOM 637 O O . ASP A 1 85 ? 7.380 3.793 -20.846 1.00 85.88 85 ASP A O 1
ATOM 641 N N . ALA A 1 86 ? 8.353 2.776 -19.093 1.00 85.25 86 ALA A N 1
ATOM 642 C CA . ALA A 1 86 ? 7.497 1.595 -19.098 1.00 85.25 86 ALA A CA 1
ATOM 643 C C . ALA A 1 86 ? 6.640 1.536 -17.818 1.00 85.25 86 ALA A C 1
ATOM 645 O O . ALA A 1 86 ? 7.181 1.549 -16.711 1.00 85.25 86 ALA A O 1
ATOM 646 N N . PRO A 1 87 ? 5.302 1.458 -17.929 1.00 82.62 87 PRO A N 1
ATOM 647 C CA . PRO A 1 87 ? 4.450 1.313 -16.755 1.00 82.62 87 PRO A CA 1
ATOM 648 C C . PRO A 1 87 ? 4.621 -0.077 -16.125 1.00 82.62 87 PRO A C 1
ATOM 650 O O . PRO A 1 87 ? 4.648 -1.075 -16.842 1.00 82.62 87 PRO A O 1
ATOM 653 N N . PHE A 1 88 ? 4.673 -0.129 -14.788 1.00 83.31 88 PHE A N 1
ATOM 654 C CA . PHE A 1 88 ? 4.627 -1.367 -13.984 1.00 83.31 88 PHE A CA 1
ATOM 655 C C . PHE A 1 88 ? 5.705 -2.403 -14.368 1.00 83.31 88 PHE A C 1
ATOM 657 O O . PHE A 1 88 ? 5.459 -3.604 -14.463 1.00 83.31 88 PHE A O 1
ATOM 664 N N . ASP A 1 89 ? 6.911 -1.906 -14.657 1.00 86.12 89 ASP A N 1
ATOM 665 C CA . ASP A 1 89 ? 8.068 -2.690 -15.112 1.00 86.12 89 ASP A CA 1
ATOM 666 C C . ASP A 1 89 ? 8.982 -3.120 -13.950 1.00 86.12 89 ASP A C 1
ATOM 668 O O . ASP A 1 89 ? 10.170 -3.383 -14.134 1.00 86.12 89 ASP A O 1
ATOM 672 N N . THR A 1 90 ? 8.463 -3.141 -12.721 1.00 89.88 90 THR A N 1
ATOM 673 C CA . THR A 1 90 ? 9.258 -3.537 -11.560 1.00 89.88 90 THR A CA 1
ATOM 674 C C . THR A 1 90 ? 9.411 -5.051 -11.524 1.00 89.88 90 THR A C 1
ATOM 676 O O . THR A 1 90 ? 8.431 -5.790 -11.462 1.00 89.88 90 THR A O 1
ATOM 679 N N . ASP A 1 91 ? 10.657 -5.527 -11.525 1.00 88.06 91 ASP A N 1
ATOM 680 C CA . ASP A 1 91 ? 10.939 -6.955 -11.401 1.00 88.06 91 ASP A CA 1
ATOM 681 C C . ASP A 1 91 ? 10.631 -7.461 -9.982 1.00 88.06 91 ASP A C 1
ATOM 683 O O . ASP A 1 91 ? 11.055 -6.868 -8.983 1.00 88.06 91 ASP A O 1
ATOM 687 N N . ASN A 1 92 ? 9.896 -8.575 -9.909 1.00 90.50 92 ASN A N 1
ATOM 688 C CA . ASN A 1 92 ? 9.481 -9.256 -8.679 1.00 90.50 92 ASN A CA 1
ATOM 689 C C . ASN A 1 92 ? 9.008 -8.301 -7.550 1.00 90.50 92 ASN A C 1
ATOM 691 O O . ASN A 1 92 ? 9.641 -8.235 -6.487 1.00 90.50 92 ASN A O 1
ATOM 695 N N . PRO A 1 93 ? 7.930 -7.526 -7.770 1.00 93.44 93 PRO A N 1
ATOM 696 C CA . PRO A 1 93 ? 7.436 -6.580 -6.780 1.00 93.44 93 PRO A CA 1
ATOM 697 C C . PRO A 1 93 ? 6.765 -7.313 -5.612 1.00 93.44 93 PRO A C 1
ATOM 699 O O . PRO A 1 93 ? 6.230 -8.409 -5.781 1.00 93.44 93 PRO A O 1
ATOM 702 N N . VAL A 1 94 ? 6.777 -6.695 -4.428 1.00 94.75 94 VAL A N 1
ATOM 703 C CA . VAL A 1 94 ? 6.091 -7.227 -3.233 1.00 94.75 94 VAL A CA 1
ATOM 704 C C . VAL A 1 94 ? 4.579 -7.161 -3.427 1.00 94.75 94 VAL A C 1
ATOM 706 O O . VAL A 1 94 ? 3.873 -8.116 -3.124 1.00 94.75 94 VAL A O 1
ATOM 709 N N . PHE A 1 95 ? 4.111 -6.042 -3.979 1.00 94.44 95 PHE A N 1
ATOM 710 C CA . PHE A 1 95 ? 2.729 -5.820 -4.386 1.00 94.44 95 PHE A CA 1
ATOM 711 C C . PHE A 1 95 ? 2.720 -5.166 -5.760 1.00 94.44 95 PHE A C 1
ATOM 713 O O . PHE A 1 95 ? 3.580 -4.333 -6.059 1.00 94.44 95 PHE A O 1
ATOM 720 N N . ARG A 1 96 ? 1.764 -5.539 -6.597 1.00 94.75 96 ARG A N 1
ATOM 721 C CA . ARG A 1 96 ? 1.618 -5.037 -7.960 1.00 94.75 96 ARG A CA 1
ATOM 722 C C . ARG A 1 96 ? 0.657 -3.862 -8.029 1.00 94.75 96 ARG A C 1
ATOM 724 O O . ARG A 1 96 ? -0.206 -3.669 -7.171 1.00 94.75 96 ARG A O 1
ATOM 731 N N . TYR A 1 97 ? 0.773 -3.106 -9.112 1.00 94.12 97 TYR A N 1
ATOM 732 C CA . TYR A 1 97 ? -0.274 -2.203 -9.554 1.00 94.12 97 TYR A CA 1
ATOM 733 C C . TYR A 1 97 ? -1.634 -2.907 -9.548 1.00 94.12 97 TYR A C 1
ATOM 735 O O . TYR A 1 97 ? -1.783 -4.012 -10.072 1.00 94.12 97 TYR A O 1
ATOM 743 N N . GLY A 1 98 ? -2.635 -2.234 -8.987 1.00 93.94 98 GLY A N 1
ATOM 744 C CA . GLY A 1 98 ? -3.983 -2.773 -8.891 1.00 93.94 98 GLY A CA 1
ATOM 745 C C . GLY A 1 98 ? -4.201 -3.740 -7.727 1.00 93.94 98 GLY A C 1
ATOM 746 O O . GLY A 1 98 ? -5.337 -4.179 -7.559 1.00 93.94 98 GLY A O 1
ATOM 747 N N . ASP A 1 99 ? -3.191 -4.042 -6.906 1.00 94.31 99 ASP A N 1
ATOM 748 C CA . ASP A 1 99 ? -3.396 -4.824 -5.686 1.00 94.31 99 ASP A CA 1
ATOM 749 C C . ASP A 1 99 ? -4.156 -4.004 -4.633 1.00 94.31 99 ASP A C 1
ATOM 751 O O . ASP A 1 99 ? -4.038 -2.777 -4.526 1.00 94.31 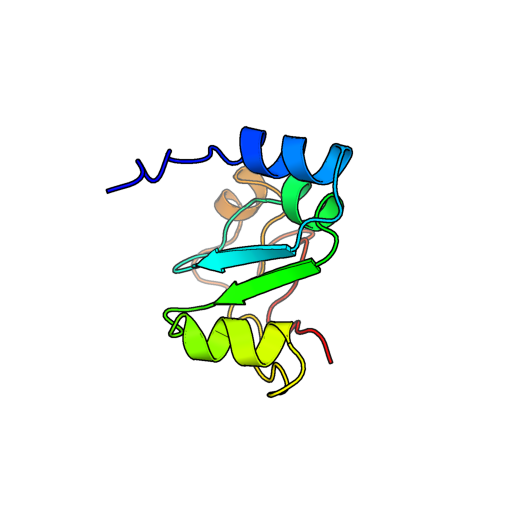99 ASP A O 1
ATOM 755 N N . GLY A 1 100 ? -4.961 -4.709 -3.843 1.00 91.69 100 GLY A N 1
ATOM 756 C CA . GLY A 1 100 ? -5.709 -4.183 -2.712 1.00 91.69 100 GLY A CA 1
ATOM 757 C C . GLY A 1 100 ? -6.325 -5.324 -1.911 1.00 91.69 100 GLY A C 1
ATOM 758 O O . GLY A 1 100 ? -6.561 -6.410 -2.437 1.00 91.69 100 GLY A O 1
ATOM 759 N N . ILE A 1 101 ? -6.571 -5.068 -0.631 1.00 81.19 101 ILE A N 1
ATOM 760 C CA . ILE A 1 101 ? -7.231 -5.986 0.304 1.00 81.19 101 ILE A CA 1
ATOM 761 C C . ILE A 1 101 ? -8.732 -6.030 -0.017 1.00 81.19 101 ILE A C 1
ATOM 763 O O . ILE A 1 101 ? -9.514 -5.249 0.521 1.00 81.19 101 ILE A O 1
ATOM 767 N N . LEU A 1 102 ? -9.119 -6.898 -0.958 1.00 59.81 102 LEU A N 1
ATOM 768 C CA . LEU A 1 102 ? -10.515 -7.268 -1.217 1.00 59.81 102 LEU A CA 1
ATOM 769 C C . LEU A 1 102 ? -10.866 -8.620 -0.617 1.00 59.81 102 LEU A C 1
ATOM 771 O O . LEU A 1 102 ? -10.083 -9.573 -0.819 1.00 59.81 102 LEU A O 1
#

Radius of gyration: 14.72 Å; Cα contacts (8 Å, |Δi|>4): 133; chains: 1; bounding box: 35×27×43 Å

Nearest PDB structures (foldseek):
  1k2y-assembly1_X  TM=5.533E-01  e=4.766E+00  Pseudomonas aeruginosa
  2iee-assembly2_B  TM=3.713E-01  e=1.247E+00  Bacillus subtilis
  7bhi-assembly1_B  TM=5.564E-01  e=9.317E+00  Methanothermobacter thermautotrophicus str. Delta H

Solvent-accessible surface area (backbone atoms only — not comparable to full-atom values): 6290 Å² total; per-residue (Å²): 134,81,80,80,66,84,71,47,73,67,54,56,45,54,47,28,77,81,40,90,29,75,44,78,40,82,49,96,61,77,56,57,50,50,69,47,67,73,48,33,72,39,79,46,79,39,78,82,69,54,73,65,62,54,48,30,38,75,70,69,75,40,80,71,79,69,55,37,93,49,38,26,23,53,32,69,67,36,53,70,69,30,51,93,91,46,82,79,52,48,63,79,42,76,42,47,55,65,42,57,84,123

Organism: NCBI:txid82380

InterPro domains:
  IPR036881 Glycoside hydrolase family 3 C-terminal domain superfamily [G3DSA:3.40.50.1700] (8-102)
  IPR036881 Glycoside hydrolase family 3 C-terminal domain superfamily [SSF52279] (17-101)

Mean predicted aligned error: 5.58 Å

Sequence (102 aa):
MRRCRFLSILDAHRSCQTTPTIIVLYLDRPAAIPELAEAAAALLVEFGATDEAVIDVITDVARAEGRLPFDLPRSTAAAAASRPDAPFDTDNPVFRYGDGIL

pLDDT: mean 87.4, std 13.67, range [32.41, 97.12]

Foldseek 3Di:
DPPPDPQDLVNLLVCLVPDQAEAEDADPDADQNVSNVVRHNHYHYDPPDDPVVVVCCVVVVDPDPDWDQAFRANDPVQVVPADPPDGRRRPPGPGGGGDDDD

Secondary structure (DSSP, 8-state):
--------HHHHHHHHHHS--EEEEE-SS----HHHHHH-SEEEEESS--HHHHHHHHTTSS------SS-B-SSHHHHHHS-TTSTT--SS-SB-TT----